Protein AF-A0A1Q9NDA6-F1 (afdb_monomer_lite)

Radius of gyration: 17.95 Å; chains: 1; bounding box: 30×47×69 Å

Structure (mmCIF, N/CA/C/O backbone):
data_AF-A0A1Q9NDA6-F1
#
_entry.id   AF-A0A1Q9NDA6-F1
#
loop_
_atom_site.group_PDB
_atom_site.id
_atom_site.type_symbol
_atom_site.label_atom_id
_atom_site.label_alt_id
_atom_site.label_comp_id
_atom_site.label_asym_id
_atom_site.label_entity_id
_atom_site.label_seq_id
_atom_site.pdbx_PDB_ins_code
_atom_site.Cartn_x
_atom_site.Cartn_y
_atom_site.Cartn_z
_atom_site.occupancy
_atom_site.B_iso_or_equiv
_atom_site.auth_seq_id
_atom_site.auth_comp_id
_atom_site.auth_asym_id
_atom_site.auth_atom_id
_atom_site.pdbx_PDB_model_num
ATOM 1 N N . MET A 1 1 ? 8.617 16.331 48.479 1.00 36.53 1 MET A N 1
ATOM 2 C CA . MET A 1 1 ? 7.939 15.235 47.753 1.00 36.53 1 MET A CA 1
ATOM 3 C C . MET A 1 1 ? 7.726 15.700 46.323 1.00 36.53 1 MET A C 1
ATOM 5 O O . MET A 1 1 ? 6.805 16.460 46.075 1.00 36.53 1 MET A O 1
ATOM 9 N N . ASN A 1 2 ? 8.638 15.332 45.421 1.00 31.30 2 ASN A N 1
ATOM 10 C CA . ASN A 1 2 ? 8.544 15.668 43.999 1.00 31.30 2 ASN A CA 1
ATOM 11 C C . ASN A 1 2 ? 7.815 14.530 43.283 1.00 31.30 2 ASN A C 1
ATOM 13 O O . ASN A 1 2 ? 8.387 13.454 43.111 1.00 31.30 2 ASN A O 1
ATOM 17 N N . SER A 1 3 ? 6.567 14.751 42.876 1.00 35.03 3 SER A N 1
ATOM 18 C CA . SER A 1 3 ? 5.906 13.880 41.908 1.00 35.03 3 SER A CA 1
ATOM 19 C C . SER A 1 3 ? 6.484 14.188 40.528 1.00 35.03 3 SER A C 1
ATOM 21 O O . SER A 1 3 ? 6.162 15.215 39.933 1.00 35.03 3 SER A O 1
ATOM 23 N N . LYS A 1 4 ? 7.366 13.314 40.034 1.00 34.72 4 LYS A N 1
ATOM 24 C CA . LYS A 1 4 ? 7.732 13.282 38.617 1.00 34.72 4 LYS A CA 1
ATOM 25 C C . LYS A 1 4 ? 6.474 12.928 37.823 1.00 34.72 4 LYS A C 1
ATOM 27 O O . LYS A 1 4 ? 5.982 11.806 37.911 1.00 34.72 4 LYS A O 1
ATOM 32 N N . SER A 1 5 ? 5.946 13.897 37.087 1.00 34.12 5 SER A N 1
ATOM 33 C CA . SER A 1 5 ? 5.066 13.652 35.954 1.00 34.12 5 SER A CA 1
ATOM 34 C C . SER A 1 5 ? 5.873 12.886 34.909 1.00 34.12 5 SER A C 1
ATOM 36 O O . SER A 1 5 ? 6.834 13.417 34.357 1.00 34.12 5 SER A O 1
ATOM 38 N N . ASN A 1 6 ? 5.512 11.625 34.667 1.00 36.50 6 ASN A N 1
ATOM 39 C CA . ASN A 1 6 ? 5.918 10.930 33.452 1.00 36.50 6 ASN A CA 1
ATOM 40 C C . ASN A 1 6 ? 5.194 11.615 32.292 1.00 36.50 6 ASN A C 1
ATOM 42 O O . ASN A 1 6 ? 4.096 11.215 31.904 1.00 36.50 6 ASN A O 1
ATOM 46 N N . GLU A 1 7 ? 5.790 12.688 31.785 1.00 36.47 7 GLU A N 1
ATOM 47 C CA . GLU A 1 7 ? 5.540 13.133 30.428 1.00 36.47 7 GLU A CA 1
ATOM 48 C C . GLU A 1 7 ? 5.935 11.959 29.534 1.00 36.47 7 GLU A C 1
ATOM 50 O O . GLU A 1 7 ? 7.110 11.650 29.352 1.00 36.47 7 GLU A O 1
ATOM 55 N N . PHE A 1 8 ? 4.925 11.231 29.052 1.00 38.75 8 PHE A N 1
ATOM 56 C CA . PHE A 1 8 ? 5.050 10.414 27.856 1.00 38.75 8 PHE A CA 1
ATOM 57 C C . PHE A 1 8 ? 5.369 11.407 26.739 1.00 38.75 8 PHE A C 1
ATOM 59 O O . PHE A 1 8 ? 4.472 11.936 26.081 1.00 38.75 8 PHE A O 1
ATOM 66 N N . GLU A 1 9 ? 6.655 11.744 26.619 1.00 33.09 9 GLU A N 1
ATOM 67 C CA . GLU A 1 9 ? 7.215 12.411 25.461 1.00 33.09 9 GLU A CA 1
ATOM 68 C C . GLU A 1 9 ? 6.658 11.666 24.258 1.00 33.09 9 GLU A C 1
ATOM 70 O O . GLU A 1 9 ? 6.872 10.460 24.100 1.00 33.09 9 GLU A O 1
ATOM 75 N N . GLY A 1 10 ? 5.838 12.370 23.475 1.00 38.41 10 GLY A N 1
ATOM 76 C CA . GLY A 1 10 ? 5.331 11.855 22.222 1.00 38.41 10 GLY A CA 1
ATOM 77 C C . GLY A 1 10 ? 6.538 11.367 21.452 1.00 38.41 10 GLY A C 1
ATOM 78 O O . GLY A 1 10 ? 7.385 12.176 21.077 1.00 38.41 10 GLY A O 1
ATOM 79 N N . SER A 1 11 ? 6.644 10.046 21.300 1.00 40.44 11 SER A N 1
ATOM 80 C CA . SER A 1 11 ? 7.716 9.419 20.551 1.00 40.44 11 SER A CA 1
ATOM 81 C C . SER A 1 11 ? 7.595 9.965 19.140 1.00 40.44 11 SER A C 1
ATOM 83 O O . SER A 1 11 ? 6.722 9.549 18.369 1.00 40.44 11 SER A O 1
ATOM 85 N N . GLY A 1 12 ? 8.407 10.990 18.874 1.00 36.75 12 GLY A N 1
ATOM 86 C CA . GLY A 1 12 ? 8.553 11.613 17.580 1.00 36.75 12 GLY A CA 1
ATOM 87 C C . GLY A 1 12 ? 8.713 10.509 16.561 1.00 36.75 12 GLY A C 1
ATOM 88 O O . GLY A 1 12 ? 9.334 9.494 16.866 1.00 36.75 12 GLY A O 1
ATOM 89 N N . PHE A 1 13 ? 8.077 10.699 15.406 1.00 42.72 13 PHE A N 1
ATOM 90 C CA . PHE A 1 13 ? 8.224 9.869 14.219 1.00 42.72 13 PHE A CA 1
ATOM 91 C C . PHE A 1 13 ? 9.617 9.235 14.187 1.00 42.72 13 PHE A C 1
ATOM 93 O O . PHE A 1 13 ? 10.582 9.874 13.769 1.00 42.72 13 PHE A O 1
ATOM 100 N N . SER A 1 14 ? 9.744 7.992 14.662 1.00 45.31 14 SER A N 1
ATOM 101 C CA . SER A 1 14 ? 10.936 7.226 14.369 1.00 45.31 14 SER A CA 1
ATOM 102 C C . SER A 1 14 ? 10.775 6.934 12.893 1.00 45.31 14 SER A C 1
ATOM 104 O O . SER A 1 14 ? 9.887 6.162 12.525 1.00 45.31 14 SER A O 1
ATOM 106 N N . LEU A 1 15 ? 11.530 7.642 12.052 1.00 49.53 15 LEU A N 1
ATOM 107 C CA . LEU A 1 15 ? 11.691 7.273 10.657 1.00 49.53 15 LEU A CA 1
ATOM 108 C C . LEU A 1 15 ? 12.094 5.797 10.657 1.00 49.53 15 LEU A C 1
ATOM 110 O O . LEU A 1 15 ? 13.240 5.459 10.944 1.00 49.53 15 LEU A O 1
ATOM 114 N N . ILE A 1 16 ? 11.136 4.907 10.415 1.00 53.91 16 ILE A N 1
ATOM 115 C CA . ILE A 1 16 ? 11.471 3.554 10.022 1.00 53.91 16 ILE A CA 1
ATOM 116 C C . ILE A 1 16 ? 12.040 3.736 8.620 1.00 53.91 16 ILE A C 1
ATOM 118 O O . ILE A 1 16 ? 11.325 4.162 7.716 1.00 53.91 16 ILE A O 1
ATOM 122 N N . ASP A 1 17 ? 13.346 3.519 8.491 1.00 62.25 17 ASP A N 1
ATOM 123 C CA . ASP A 1 17 ? 14.068 3.590 7.223 1.00 62.25 17 ASP A CA 1
ATOM 124 C C . ASP A 1 17 ? 13.322 2.752 6.166 1.00 62.25 17 ASP A C 1
ATOM 126 O O . ASP A 1 17 ? 12.871 1.636 6.447 1.00 62.25 17 ASP A O 1
ATOM 130 N N . GLU A 1 18 ? 13.175 3.285 4.953 1.00 64.81 18 GLU A N 1
ATOM 131 C CA . GLU A 1 18 ? 12.511 2.617 3.827 1.00 64.81 18 GLU A CA 1
ATOM 132 C C . GLU A 1 18 ? 13.097 1.214 3.576 1.00 64.81 18 GLU A C 1
ATOM 134 O O . GLU A 1 18 ? 12.368 0.270 3.251 1.00 64.81 18 GLU A O 1
ATOM 139 N N . ASN A 1 19 ? 14.399 1.039 3.832 1.00 67.81 19 ASN A N 1
ATOM 140 C CA . ASN A 1 19 ? 15.094 -0.243 3.726 1.00 67.81 19 ASN A CA 1
ATOM 141 C C . ASN A 1 19 ? 14.647 -1.255 4.795 1.00 67.81 19 ASN A C 1
ATOM 143 O O . ASN A 1 19 ? 14.611 -2.459 4.531 1.00 67.81 19 ASN A O 1
ATOM 147 N N . ILE A 1 20 ? 14.271 -0.787 5.990 1.00 74.62 20 ILE A N 1
ATOM 148 C CA . ILE A 1 20 ? 13.772 -1.641 7.076 1.00 74.62 20 ILE A CA 1
ATOM 149 C C . ILE A 1 20 ? 12.375 -2.160 6.726 1.00 74.62 20 ILE A C 1
ATOM 151 O O . ILE A 1 20 ? 12.124 -3.359 6.855 1.00 74.62 20 ILE A O 1
ATOM 155 N N . ILE A 1 21 ? 11.477 -1.301 6.230 1.00 74.44 21 ILE A N 1
ATOM 156 C CA . ILE A 1 21 ? 10.117 -1.716 5.834 1.00 74.44 21 ILE A CA 1
ATOM 157 C C . ILE A 1 21 ? 10.177 -2.719 4.678 1.00 74.44 21 ILE A C 1
ATOM 159 O O . ILE A 1 21 ? 9.487 -3.744 4.716 1.00 74.44 21 ILE A O 1
ATOM 163 N N . GLY A 1 22 ? 11.031 -2.464 3.682 1.00 75.12 22 GLY A N 1
ATOM 164 C CA . GLY A 1 22 ? 11.261 -3.389 2.573 1.00 75.12 22 GLY A CA 1
ATOM 165 C C . GLY A 1 22 ? 11.775 -4.748 3.054 1.00 75.12 22 GLY A C 1
ATOM 166 O O . GLY A 1 22 ? 11.191 -5.781 2.723 1.00 75.12 22 GLY A O 1
ATOM 167 N N . GLY A 1 23 ? 12.810 -4.756 3.901 1.00 80.00 23 GLY A N 1
ATOM 168 C CA . GLY A 1 23 ? 13.387 -5.982 4.457 1.00 80.00 23 GLY A CA 1
ATOM 169 C C . GLY A 1 23 ? 12.400 -6.797 5.300 1.00 80.00 23 GLY A C 1
ATOM 170 O O . GLY A 1 23 ? 12.314 -8.017 5.135 1.00 80.00 23 GLY A O 1
ATOM 171 N N . ILE A 1 24 ? 11.612 -6.139 6.157 1.00 80.31 24 ILE A N 1
ATOM 172 C CA . ILE A 1 24 ? 10.560 -6.790 6.958 1.00 80.31 24 ILE A CA 1
ATOM 173 C C . ILE A 1 24 ? 9.494 -7.396 6.045 1.00 80.31 24 ILE A C 1
ATOM 175 O O . ILE A 1 24 ? 9.129 -8.557 6.221 1.00 80.31 24 ILE A O 1
ATOM 179 N N . THR A 1 25 ? 9.033 -6.643 5.043 1.00 80.38 25 THR A N 1
ATOM 180 C CA . THR A 1 25 ? 7.999 -7.106 4.107 1.00 80.38 25 THR A CA 1
ATOM 181 C C . THR A 1 25 ? 8.464 -8.347 3.343 1.00 80.38 25 THR A C 1
ATOM 183 O O . THR A 1 25 ? 7.751 -9.346 3.322 1.00 80.38 25 THR A O 1
ATOM 186 N N . VAL A 1 26 ? 9.682 -8.339 2.789 1.00 81.62 26 VAL A N 1
ATOM 187 C CA . VAL A 1 2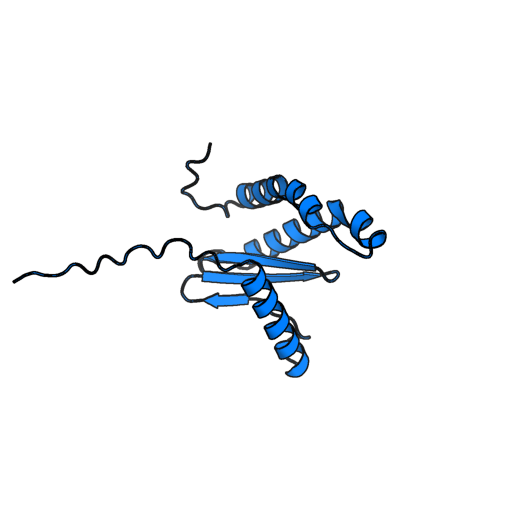6 ? 10.248 -9.499 2.071 1.00 81.62 26 VAL A CA 1
ATOM 188 C C . VAL A 1 26 ? 10.422 -10.704 2.996 1.00 81.62 26 VAL A C 1
ATOM 190 O O . VAL A 1 26 ? 10.088 -11.827 2.621 1.00 81.62 26 VAL A O 1
ATOM 193 N N . SER A 1 27 ? 10.913 -10.485 4.217 1.00 83.62 27 SER A N 1
ATOM 194 C CA . SER A 1 27 ? 11.118 -11.565 5.188 1.00 83.62 27 SER A CA 1
ATOM 195 C C . SER A 1 27 ? 9.800 -12.235 5.572 1.00 83.62 27 SER A C 1
ATOM 197 O O . SER A 1 27 ? 9.718 -13.462 5.612 1.00 83.62 27 SER A O 1
ATOM 199 N N . LEU A 1 28 ? 8.756 -11.438 5.810 1.00 80.44 28 LEU A N 1
ATOM 200 C CA . LEU A 1 28 ? 7.434 -11.954 6.141 1.00 80.44 28 LEU A CA 1
ATOM 201 C C . LEU A 1 28 ? 6.785 -12.676 4.952 1.00 80.44 28 LEU A C 1
ATOM 203 O O . LEU A 1 28 ? 6.130 -13.691 5.166 1.00 80.44 28 LEU A O 1
ATOM 207 N N . LEU A 1 29 ? 6.984 -12.204 3.716 1.00 79.31 29 LEU A N 1
ATOM 208 C CA . LEU A 1 29 ? 6.478 -12.890 2.521 1.00 79.31 29 LEU A CA 1
ATOM 209 C C . LEU A 1 29 ? 7.137 -14.254 2.340 1.00 79.31 29 LEU A C 1
ATOM 211 O O . LEU A 1 29 ? 6.451 -15.257 2.146 1.00 79.31 29 LEU A O 1
ATOM 215 N N . ASN A 1 30 ? 8.461 -14.315 2.492 1.00 81.12 30 ASN A N 1
ATOM 216 C CA . ASN A 1 30 ? 9.190 -15.579 2.456 1.00 81.12 30 ASN A CA 1
ATOM 217 C C . ASN A 1 30 ? 8.683 -16.531 3.547 1.00 81.12 30 ASN A C 1
ATOM 219 O O . ASN A 1 30 ? 8.393 -17.690 3.260 1.00 81.12 30 ASN A O 1
ATOM 223 N N . PHE A 1 31 ? 8.500 -16.045 4.776 1.00 80.81 31 PHE A N 1
ATOM 224 C CA . PHE A 1 31 ? 7.939 -16.848 5.861 1.00 80.81 31 PHE A CA 1
ATOM 225 C C . PHE A 1 31 ? 6.521 -17.356 5.553 1.00 80.81 31 PHE A C 1
ATOM 227 O O . PHE A 1 31 ? 6.244 -18.545 5.723 1.00 80.81 31 PHE A O 1
ATOM 234 N N . SER A 1 32 ? 5.635 -16.484 5.064 1.00 74.50 32 SER A N 1
ATOM 235 C CA . SER A 1 32 ? 4.255 -16.839 4.713 1.00 74.50 32 SER A CA 1
ATOM 236 C C . SER A 1 32 ? 4.222 -17.919 3.622 1.00 74.50 32 SER A C 1
ATOM 238 O O . SER A 1 32 ? 3.569 -18.951 3.779 1.00 74.50 32 SER A O 1
ATOM 240 N N . SER A 1 33 ? 5.044 -17.762 2.577 1.00 75.56 33 SER A N 1
ATOM 241 C CA . SER A 1 33 ? 5.155 -18.737 1.484 1.00 75.56 33 SER A CA 1
ATOM 242 C C . SER A 1 33 ? 5.648 -20.118 1.940 1.00 75.56 33 SER A C 1
ATOM 244 O O . SER A 1 33 ? 5.161 -21.138 1.457 1.00 75.56 33 SER A O 1
ATOM 246 N N . VAL A 1 34 ? 6.576 -20.171 2.904 1.00 78.62 34 VAL A N 1
ATOM 247 C CA . VAL A 1 34 ? 7.137 -21.426 3.436 1.00 78.62 34 VAL A CA 1
ATOM 248 C C . VAL A 1 34 ? 6.168 -22.120 4.392 1.00 78.62 34 VAL A C 1
ATOM 250 O O . VAL A 1 34 ? 6.139 -23.347 4.463 1.00 78.62 34 VAL A O 1
ATOM 253 N N . THR A 1 35 ? 5.373 -21.352 5.136 1.00 71.75 35 THR A N 1
ATOM 254 C CA . THR A 1 35 ? 4.426 -21.889 6.126 1.00 71.75 35 THR A CA 1
ATOM 255 C C . THR A 1 35 ? 3.079 -22.296 5.530 1.00 71.75 35 THR A C 1
ATOM 257 O O . THR A 1 35 ? 2.282 -22.924 6.225 1.00 71.75 35 THR A O 1
ATOM 260 N N . GLY A 1 36 ? 2.826 -21.988 4.251 1.00 62.72 36 GLY A N 1
ATOM 261 C CA . GLY A 1 36 ? 1.570 -22.316 3.569 1.00 62.72 36 GLY A CA 1
ATOM 262 C C . GLY A 1 36 ? 0.364 -21.533 4.100 1.00 62.72 36 GLY A C 1
ATOM 263 O O . GLY A 1 36 ? -0.775 -21.943 3.879 1.00 62.72 36 GLY A O 1
ATOM 264 N N . LEU A 1 37 ? 0.605 -20.434 4.820 1.00 62.31 37 LEU A N 1
ATOM 265 C CA . LEU A 1 37 ? -0.437 -19.536 5.304 1.00 62.31 37 LEU A CA 1
ATOM 266 C C . LEU A 1 37 ? -0.888 -18.619 4.158 1.00 62.31 37 LEU A C 1
ATOM 268 O O . LEU A 1 37 ? -0.074 -17.935 3.548 1.00 62.31 37 LEU A O 1
ATOM 272 N N . ASP A 1 38 ? -2.191 -18.627 3.874 1.00 57.88 38 ASP A N 1
ATOM 273 C CA . ASP A 1 38 ? -2.900 -17.624 3.061 1.00 57.88 38 ASP A CA 1
ATOM 274 C C . ASP A 1 38 ? -2.225 -17.271 1.715 1.00 57.88 38 ASP A C 1
ATOM 276 O O . ASP A 1 38 ? -1.927 -16.115 1.412 1.00 57.88 38 ASP A O 1
ATOM 280 N N . GLU A 1 39 ? -1.912 -18.306 0.921 1.00 62.28 39 GLU A N 1
ATOM 281 C CA . GLU A 1 39 ? -1.249 -18.204 -0.396 1.00 62.28 39 GLU A CA 1
ATOM 282 C C . GLU A 1 39 ? 0.101 -17.446 -0.387 1.00 62.28 39 GLU A C 1
ATOM 284 O O . GLU A 1 39 ? 0.643 -17.124 -1.443 1.00 62.28 39 GLU A O 1
ATOM 289 N N . GLY A 1 40 ? 0.685 -17.198 0.792 1.00 61.25 40 GLY A N 1
ATOM 290 C CA . GLY A 1 40 ? 1.943 -16.472 0.958 1.00 61.25 40 GLY A CA 1
ATOM 291 C C . GLY A 1 40 ? 1.807 -14.955 1.140 1.00 61.25 40 GLY A C 1
ATOM 292 O O . GLY A 1 40 ? 2.830 -14.269 1.170 1.00 61.25 40 GLY A O 1
ATOM 293 N N . ASN A 1 41 ? 0.594 -14.415 1.298 1.00 71.75 41 ASN A N 1
ATOM 294 C CA . ASN A 1 41 ? 0.357 -12.971 1.432 1.00 71.75 41 ASN A CA 1
ATOM 295 C C . ASN A 1 41 ? 0.141 -12.538 2.895 1.00 71.75 41 ASN A C 1
ATOM 297 O O . ASN A 1 41 ? -0.241 -13.334 3.749 1.00 71.75 41 ASN A O 1
ATOM 301 N N . ILE A 1 42 ? 0.409 -11.264 3.207 1.00 78.62 42 ILE A N 1
ATOM 302 C CA . ILE A 1 42 ? 0.234 -10.692 4.556 1.00 78.62 42 ILE A CA 1
ATOM 303 C C . ILE A 1 42 ? -0.802 -9.581 4.485 1.00 78.62 42 ILE A C 1
ATOM 305 O O . ILE A 1 42 ? -0.478 -8.487 4.058 1.00 78.62 42 ILE A O 1
ATOM 309 N N . ASP A 1 43 ? -2.029 -9.788 4.945 1.00 83.00 43 ASP A N 1
ATOM 310 C CA . ASP A 1 43 ? -3.052 -8.737 4.836 1.00 83.00 43 ASP A CA 1
ATOM 311 C C . ASP A 1 43 ? -2.770 -7.513 5.730 1.00 83.00 43 ASP A C 1
ATOM 313 O O . ASP A 1 43 ? -2.936 -6.357 5.320 1.00 83.00 43 ASP A O 1
ATOM 317 N N . THR A 1 44 ? -2.387 -7.727 6.993 1.00 88.12 44 THR A N 1
ATOM 318 C CA . THR A 1 44 ? -2.195 -6.642 7.972 1.00 88.12 44 THR A CA 1
ATOM 319 C C . THR A 1 44 ? -1.263 -7.058 9.107 1.00 88.12 44 THR A C 1
ATOM 321 O O . THR A 1 44 ? -1.413 -8.135 9.678 1.00 88.12 44 THR A O 1
ATOM 324 N N . ILE A 1 45 ? -0.361 -6.160 9.508 1.00 87.25 45 ILE A N 1
ATOM 325 C CA . ILE A 1 45 ? 0.424 -6.261 10.745 1.00 87.25 45 ILE A CA 1
ATOM 326 C C . ILE A 1 45 ? -0.145 -5.260 11.752 1.00 87.25 45 ILE A C 1
ATOM 328 O O . ILE A 1 45 ? -0.247 -4.070 11.460 1.00 87.25 45 ILE A O 1
ATOM 332 N N . THR A 1 46 ? -0.522 -5.718 12.945 1.00 88.44 46 THR A N 1
ATOM 333 C CA . THR A 1 46 ? -1.074 -4.847 13.998 1.00 88.44 46 THR A CA 1
ATOM 334 C C . THR A 1 46 ? -0.006 -4.543 15.046 1.00 88.44 46 THR A C 1
ATOM 336 O O . THR A 1 46 ? 0.627 -5.458 15.567 1.00 88.44 46 THR A O 1
ATOM 339 N N . MET A 1 47 ? 0.185 -3.262 15.368 1.00 85.88 47 MET A N 1
ATOM 340 C CA . MET A 1 47 ? 1.176 -2.765 16.327 1.00 85.88 47 MET A CA 1
ATOM 341 C C . MET A 1 47 ? 0.507 -1.781 17.295 1.00 85.88 47 MET A C 1
ATOM 343 O O . MET A 1 47 ? 0.402 -0.584 17.020 1.00 85.88 47 MET A O 1
ATOM 347 N N . GLY A 1 48 ? 0.018 -2.288 18.430 1.00 89.00 48 GLY A N 1
ATOM 348 C CA . GLY A 1 48 ? -0.729 -1.482 19.400 1.00 89.00 48 GLY A CA 1
ATOM 349 C C . GLY A 1 48 ? -1.975 -0.849 18.771 1.00 89.00 48 GLY A C 1
ATOM 350 O O . GLY A 1 48 ? -2.863 -1.553 18.293 1.00 89.00 48 GLY A O 1
ATOM 351 N N . ASP A 1 49 ? -2.027 0.483 18.742 1.00 88.56 49 ASP A N 1
ATOM 352 C CA . ASP A 1 49 ? -3.143 1.240 18.158 1.00 88.56 49 ASP A CA 1
ATOM 353 C C . ASP A 1 49 ? -3.013 1.489 16.648 1.00 88.56 49 ASP A C 1
ATOM 355 O O . ASP A 1 49 ? -3.869 2.152 16.047 1.00 88.56 49 ASP A O 1
ATOM 359 N N . ARG A 1 50 ? -1.957 0.960 16.023 1.00 89.19 50 ARG A N 1
ATOM 360 C CA . ARG A 1 50 ? -1.638 1.142 14.606 1.00 89.19 50 ARG A CA 1
ATOM 361 C C . ARG A 1 50 ? -1.749 -0.180 13.852 1.00 89.19 50 ARG A C 1
ATOM 363 O O . ARG A 1 50 ? -1.605 -1.265 14.416 1.00 89.19 50 ARG A O 1
ATOM 370 N N . LYS A 1 51 ? -2.020 -0.079 12.558 1.00 91.75 51 LYS A N 1
ATOM 371 C CA . LYS A 1 51 ? -2.101 -1.186 11.607 1.00 91.75 51 LYS A CA 1
ATOM 372 C C . LYS A 1 51 ? -1.281 -0.827 10.377 1.00 91.75 51 LYS A C 1
ATOM 374 O O . LYS A 1 51 ? -1.487 0.243 9.810 1.00 91.75 51 LYS A O 1
ATOM 379 N N . LEU A 1 52 ? -0.399 -1.718 9.946 1.00 91.06 52 LEU A N 1
ATOM 380 C CA . LEU A 1 52 ? 0.260 -1.653 8.648 1.00 91.06 52 LEU A CA 1
ATOM 381 C C . LEU A 1 52 ? -0.473 -2.602 7.703 1.00 91.06 52 LEU A C 1
ATOM 383 O O . LEU A 1 52 ? -0.424 -3.818 7.876 1.00 91.06 52 LEU A O 1
ATOM 387 N N . ASN A 1 53 ? -1.211 -2.033 6.756 1.00 92.12 53 ASN A N 1
ATOM 388 C CA . ASN A 1 53 ? -2.107 -2.765 5.866 1.00 92.12 53 ASN A CA 1
ATOM 389 C C . ASN A 1 53 ? -1.449 -2.929 4.498 1.00 92.12 53 ASN A C 1
ATOM 391 O O . ASN A 1 53 ? -0.881 -1.959 3.991 1.00 92.12 53 ASN A O 1
ATOM 395 N N . TYR A 1 54 ? -1.579 -4.101 3.886 1.00 90.56 54 TYR A N 1
ATOM 396 C CA . TYR A 1 54 ? -0.942 -4.412 2.611 1.00 90.56 54 TYR A CA 1
ATOM 397 C C . TYR A 1 54 ? -1.968 -4.733 1.524 1.00 90.56 54 TYR A C 1
ATOM 399 O O . TYR A 1 54 ? -3.085 -5.183 1.785 1.00 90.56 54 TYR A O 1
ATOM 407 N N . PHE A 1 55 ? -1.576 -4.485 0.280 1.00 90.81 55 PHE A N 1
ATOM 408 C CA . PHE A 1 55 ? -2.293 -4.914 -0.911 1.00 90.81 55 PHE A CA 1
ATOM 409 C C . PHE A 1 55 ? -1.287 -5.404 -1.951 1.00 90.81 55 PHE A C 1
ATOM 411 O O . PHE A 1 55 ? -0.321 -4.695 -2.243 1.00 90.81 55 PHE A O 1
ATOM 418 N N . TYR A 1 56 ? -1.544 -6.600 -2.484 1.00 86.12 56 TYR A N 1
ATOM 419 C CA . TYR A 1 56 ? -0.690 -7.322 -3.423 1.00 86.12 56 TYR A CA 1
ATOM 420 C C . TYR A 1 56 ? -1.422 -7.501 -4.740 1.00 86.12 56 TYR A C 1
ATOM 422 O O . TYR A 1 56 ? -2.519 -8.062 -4.749 1.00 86.12 56 TYR A O 1
ATOM 430 N N . ASP A 1 57 ? -0.816 -7.045 -5.828 1.00 85.56 57 ASP A N 1
ATOM 431 C CA . ASP A 1 57 ? -1.289 -7.304 -7.186 1.00 85.56 57 ASP A CA 1
ATOM 432 C C . ASP A 1 57 ? -0.153 -6.999 -8.184 1.00 85.56 57 ASP A C 1
ATOM 434 O O . ASP A 1 57 ? 0.716 -6.178 -7.902 1.00 85.56 57 ASP A O 1
ATOM 438 N N . ASP A 1 58 ? -0.092 -7.702 -9.318 1.00 79.31 58 ASP A N 1
ATOM 439 C CA . ASP A 1 58 ? 0.891 -7.482 -10.402 1.00 79.31 58 ASP A CA 1
ATOM 440 C C . ASP A 1 58 ? 2.392 -7.384 -9.994 1.00 79.31 58 ASP A C 1
ATOM 442 O O . ASP A 1 58 ? 3.195 -6.755 -10.688 1.00 79.31 58 ASP A O 1
ATOM 446 N N . ASN A 1 59 ? 2.816 -8.046 -8.908 1.00 79.25 59 ASN A N 1
ATOM 447 C CA . ASN A 1 59 ? 4.155 -7.937 -8.280 1.00 79.25 59 ASN A CA 1
ATOM 448 C C . ASN A 1 59 ? 4.455 -6.586 -7.604 1.00 79.25 59 ASN A C 1
ATOM 450 O O . ASN A 1 59 ? 5.604 -6.303 -7.256 1.00 79.25 59 ASN A O 1
ATOM 454 N N . PHE A 1 60 ? 3.437 -5.758 -7.393 1.00 84.44 60 PHE A N 1
ATOM 455 C CA . PHE A 1 60 ? 3.523 -4.522 -6.634 1.00 84.44 60 PHE A CA 1
ATOM 456 C C . PHE A 1 60 ? 2.860 -4.688 -5.276 1.00 84.44 60 PHE A C 1
ATOM 458 O O . PHE A 1 60 ? 1.822 -5.330 -5.118 1.00 84.44 60 PHE A O 1
ATOM 465 N N . ILE A 1 61 ? 3.485 -4.065 -4.283 1.00 87.50 61 ILE A N 1
ATOM 466 C CA . ILE A 1 61 ? 3.000 -4.057 -2.913 1.00 87.50 61 ILE A CA 1
ATOM 467 C C . ILE A 1 61 ? 2.743 -2.610 -2.540 1.00 8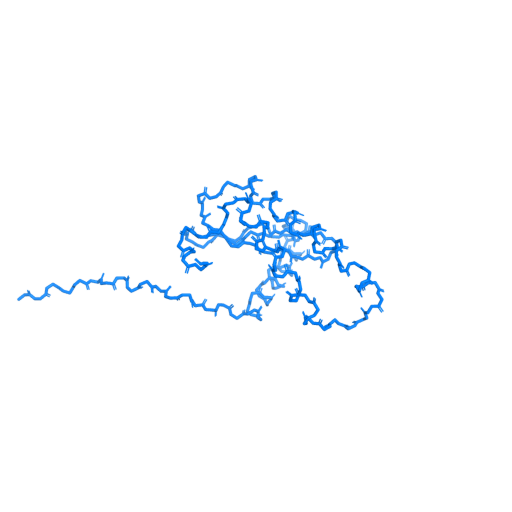7.50 61 ILE A C 1
ATOM 469 O O . ILE A 1 61 ? 3.643 -1.772 -2.611 1.00 87.50 61 ILE A O 1
ATOM 473 N N . VAL A 1 62 ? 1.515 -2.322 -2.125 1.00 90.44 62 VAL A N 1
ATOM 474 C CA . VAL A 1 62 ? 1.177 -1.043 -1.502 1.00 90.44 62 VAL A CA 1
ATOM 475 C C . VAL A 1 62 ? 0.967 -1.287 -0.020 1.00 90.44 62 VAL A C 1
ATOM 477 O O . VAL A 1 62 ? 0.120 -2.093 0.360 1.00 90.44 62 VAL A O 1
ATOM 480 N N . CYS A 1 63 ? 1.717 -0.569 0.812 1.00 90.88 63 CYS A N 1
ATOM 481 C CA . CYS A 1 63 ? 1.530 -0.560 2.256 1.00 90.88 63 CYS A CA 1
ATOM 482 C C . CYS A 1 63 ? 0.961 0.788 2.717 1.00 90.88 63 CYS A C 1
ATOM 484 O O . CYS A 1 63 ? 1.428 1.848 2.297 1.00 90.88 63 CYS A O 1
ATOM 486 N N . LEU A 1 64 ? -0.042 0.753 3.594 1.00 91.50 64 LEU A N 1
ATOM 487 C CA . LEU A 1 64 ? -0.624 1.940 4.218 1.00 91.50 64 LEU A CA 1
ATOM 488 C C . LEU A 1 64 ? -0.744 1.730 5.721 1.00 91.50 64 LEU A C 1
ATOM 490 O O . LEU A 1 64 ? -1.459 0.840 6.190 1.00 91.50 64 LEU A O 1
ATOM 494 N N . GLU A 1 65 ? -0.075 2.592 6.473 1.00 91.06 65 GLU A N 1
ATOM 495 C CA . GLU A 1 65 ? -0.211 2.634 7.917 1.00 91.06 65 GLU A CA 1
ATOM 496 C C . GLU A 1 65 ? -1.449 3.443 8.329 1.00 91.06 65 GLU A C 1
ATOM 498 O O . GLU A 1 65 ? -1.679 4.552 7.843 1.00 91.06 65 GLU A O 1
ATOM 503 N N . THR A 1 66 ? -2.256 2.900 9.237 1.00 92.25 66 THR A N 1
ATOM 504 C CA . THR A 1 66 ? -3.459 3.550 9.773 1.00 92.25 66 THR A CA 1
ATOM 505 C C . THR A 1 66 ? -3.582 3.341 11.277 1.00 92.25 66 THR A C 1
ATOM 507 O O . THR A 1 66 ? -2.974 2.439 11.847 1.00 92.25 66 THR A O 1
ATOM 510 N N . THR A 1 67 ? -4.433 4.124 11.942 1.00 92.25 67 THR A N 1
ATOM 511 C CA . THR A 1 67 ? -4.905 3.766 13.289 1.00 92.25 67 THR A CA 1
ATOM 512 C C . THR A 1 67 ? -5.910 2.612 13.209 1.00 92.25 67 THR A C 1
ATOM 514 O O . THR A 1 67 ? -6.516 2.366 12.158 1.00 92.25 67 THR A O 1
ATOM 517 N N . LYS A 1 68 ? -6.136 1.915 14.327 1.00 91.06 68 LYS A N 1
ATOM 518 C CA . LYS A 1 68 ? -7.125 0.825 14.430 1.00 91.06 68 LYS A CA 1
ATOM 519 C C . LYS A 1 68 ? -8.578 1.260 14.184 1.00 91.06 68 LYS A C 1
ATOM 521 O O . LYS A 1 68 ? -9.427 0.412 13.931 1.00 91.06 68 LYS A O 1
ATOM 526 N N . GLU A 1 69 ? -8.859 2.561 14.266 1.00 91.44 69 GLU A N 1
ATOM 527 C CA . GLU A 1 69 ? -10.199 3.145 14.108 1.00 91.44 69 GLU A CA 1
ATOM 528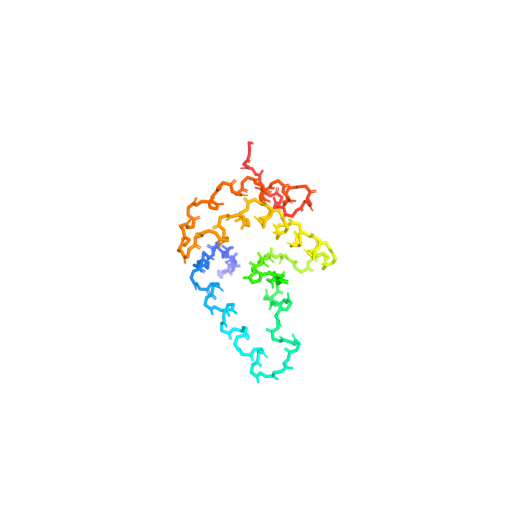 C C . GLU A 1 69 ? -10.654 3.220 12.644 1.00 91.44 69 GLU A C 1
ATOM 530 O O . GLU A 1 69 ? -11.853 3.303 12.358 1.00 91.44 69 GLU A O 1
ATOM 535 N N . VAL A 1 70 ? -9.711 3.201 11.696 1.00 93.25 70 VAL A N 1
ATOM 536 C CA . VAL A 1 70 ? -10.036 3.245 10.271 1.00 93.25 70 VAL A CA 1
ATOM 537 C C . VAL A 1 70 ? -10.642 1.906 9.852 1.00 93.25 70 VAL A C 1
ATOM 539 O O . VAL A 1 70 ? -10.087 0.842 10.106 1.00 93.25 70 VAL A O 1
ATOM 542 N N . LYS A 1 71 ? -11.800 1.954 9.185 1.00 94.38 71 LYS A N 1
ATOM 543 C CA . LYS A 1 71 ? -12.520 0.752 8.746 1.00 94.38 71 LYS A CA 1
ATOM 544 C C . LYS A 1 71 ? -11.756 0.021 7.638 1.00 94.38 71 LYS A C 1
ATOM 546 O O . LYS A 1 71 ? -11.483 0.616 6.595 1.00 94.38 71 LYS A O 1
ATOM 551 N N . ASP A 1 72 ? -11.569 -1.288 7.786 1.00 92.50 72 ASP A N 1
ATOM 552 C CA . ASP A 1 72 ? -10.823 -2.131 6.834 1.00 92.50 72 ASP A CA 1
ATOM 553 C C . ASP A 1 72 ? -11.361 -2.045 5.391 1.00 92.50 72 ASP A C 1
ATOM 555 O O . ASP A 1 72 ? -10.596 -1.995 4.429 1.00 92.50 72 ASP A O 1
ATOM 559 N N . LYS A 1 73 ? -12.685 -1.917 5.207 1.00 95.00 73 LYS A N 1
ATOM 560 C CA . LYS A 1 73 ? -13.293 -1.723 3.874 1.00 95.00 73 LYS A CA 1
ATOM 561 C C . LYS A 1 73 ? -12.820 -0.435 3.186 1.00 95.00 73 LYS A C 1
ATOM 563 O O . LYS A 1 73 ? -12.655 -0.418 1.966 1.00 95.00 73 LYS A O 1
ATOM 568 N N . LEU A 1 74 ? -12.630 0.647 3.946 1.00 96.00 74 LEU A N 1
ATOM 569 C CA . LEU A 1 74 ? -12.083 1.897 3.414 1.00 96.00 74 LEU A CA 1
ATOM 570 C C . LEU A 1 74 ? -10.604 1.715 3.073 1.00 96.00 74 LEU A C 1
ATOM 572 O O . LEU A 1 74 ? -10.199 2.099 1.981 1.00 96.00 74 LEU A O 1
ATOM 576 N N . ILE A 1 75 ? -9.840 1.077 3.961 1.00 95.62 75 ILE A N 1
ATOM 577 C CA . ILE A 1 75 ? -8.413 0.800 3.762 1.00 95.62 75 ILE A CA 1
ATOM 578 C C . ILE A 1 75 ? -8.193 0.022 2.460 1.00 95.62 75 ILE A C 1
ATOM 580 O O . ILE A 1 75 ? -7.469 0.497 1.587 1.00 95.62 75 ILE A O 1
ATOM 584 N N . ARG A 1 76 ? -8.894 -1.105 2.264 1.00 94.94 76 ARG A N 1
ATOM 585 C CA . ARG A 1 76 ? -8.796 -1.909 1.031 1.00 94.94 76 ARG A CA 1
ATOM 586 C C . ARG A 1 76 ? -9.158 -1.103 -0.221 1.00 94.94 76 ARG A C 1
ATOM 588 O O . ARG A 1 76 ? -8.500 -1.235 -1.249 1.00 94.94 76 ARG A O 1
ATOM 595 N N . LYS A 1 77 ? -10.176 -0.234 -0.143 1.00 96.31 77 LYS A N 1
ATOM 596 C CA . LYS A 1 77 ? -10.552 0.656 -1.256 1.00 96.31 77 LYS A CA 1
ATOM 597 C C . LYS A 1 77 ? -9.428 1.638 -1.598 1.00 96.31 77 LYS A C 1
ATOM 599 O O . LYS A 1 77 ? -9.158 1.848 -2.778 1.00 96.31 77 LYS A O 1
ATOM 604 N N . VAL A 1 78 ? -8.802 2.245 -0.591 1.00 96.94 78 VAL A N 1
ATOM 605 C CA . VAL A 1 78 ? -7.719 3.216 -0.793 1.00 96.94 78 VAL A CA 1
ATOM 606 C C . VAL A 1 78 ? -6.464 2.538 -1.328 1.00 96.94 78 VAL A C 1
ATOM 608 O O . VAL A 1 78 ? -5.928 3.009 -2.325 1.00 96.94 78 VAL A O 1
ATOM 611 N N . LEU A 1 79 ? -6.046 1.415 -0.740 1.00 95.69 79 LEU A N 1
ATOM 612 C CA . LEU A 1 79 ? -4.896 0.639 -1.208 1.00 95.69 79 LEU A CA 1
ATOM 613 C C . LEU A 1 79 ? -5.039 0.245 -2.683 1.00 95.69 79 LEU A C 1
ATOM 615 O O . LEU A 1 79 ? -4.148 0.528 -3.481 1.00 95.69 79 LEU A O 1
ATOM 619 N N . LYS A 1 80 ? -6.201 -0.295 -3.074 1.00 95.81 80 LYS A N 1
ATOM 620 C CA . LYS A 1 80 ? -6.492 -0.637 -4.474 1.00 95.81 80 LYS A CA 1
ATOM 621 C C . LYS A 1 80 ? -6.466 0.587 -5.398 1.00 95.81 80 LYS A C 1
ATOM 623 O O . LYS A 1 80 ? -6.005 0.497 -6.531 1.00 95.81 80 LYS A O 1
ATOM 628 N N . ASN A 1 81 ? -6.958 1.738 -4.935 1.00 96.44 81 ASN A N 1
ATOM 629 C CA . ASN A 1 81 ? -6.935 2.975 -5.719 1.00 96.44 81 ASN A CA 1
ATOM 630 C C . ASN A 1 81 ? -5.500 3.483 -5.941 1.00 96.44 81 ASN A C 1
ATOM 632 O O . ASN A 1 81 ? -5.145 3.849 -7.062 1.00 96.44 81 ASN A O 1
ATOM 636 N N . ILE A 1 82 ? -4.671 3.463 -4.892 1.00 96.50 82 ILE A N 1
ATOM 637 C CA . ILE A 1 82 ? -3.247 3.815 -4.971 1.00 96.50 82 ILE A CA 1
ATOM 638 C C . ILE A 1 82 ? -2.541 2.878 -5.951 1.00 96.50 82 ILE A C 1
ATOM 640 O O . ILE A 1 82 ? -1.912 3.360 -6.890 1.00 96.50 82 ILE A O 1
ATOM 644 N N . HIS A 1 83 ? -2.715 1.566 -5.778 1.00 95.06 83 HIS A N 1
ATOM 645 C CA . HIS A 1 83 ? -2.129 0.543 -6.638 1.00 95.06 83 HIS A CA 1
ATOM 646 C C . HIS A 1 83 ? -2.467 0.771 -8.117 1.00 95.06 83 HIS A C 1
ATOM 648 O O . HIS A 1 83 ? -1.578 0.962 -8.946 1.00 95.06 83 HIS A O 1
ATOM 654 N N . ASN A 1 84 ? -3.759 0.850 -8.440 1.00 94.75 84 ASN A N 1
ATOM 655 C CA . ASN A 1 84 ? -4.211 1.007 -9.820 1.00 94.75 84 ASN A CA 1
ATOM 656 C C . ASN A 1 84 ? -3.742 2.331 -10.431 1.00 94.75 84 ASN A C 1
ATOM 658 O O . ASN A 1 84 ? -3.370 2.370 -11.602 1.00 94.75 84 ASN A O 1
ATOM 662 N N . SER A 1 85 ? -3.736 3.413 -9.647 1.00 95.44 85 SER A N 1
ATOM 663 C CA . SER A 1 85 ? -3.245 4.718 -10.102 1.00 95.44 85 SER A CA 1
ATOM 664 C C . SER A 1 85 ? -1.740 4.694 -10.379 1.00 95.44 85 SER A C 1
ATOM 666 O O . SER A 1 85 ? -1.286 5.303 -11.349 1.00 95.44 85 SER A O 1
ATOM 668 N N . PHE A 1 86 ? -0.970 3.994 -9.544 1.00 94.19 86 PH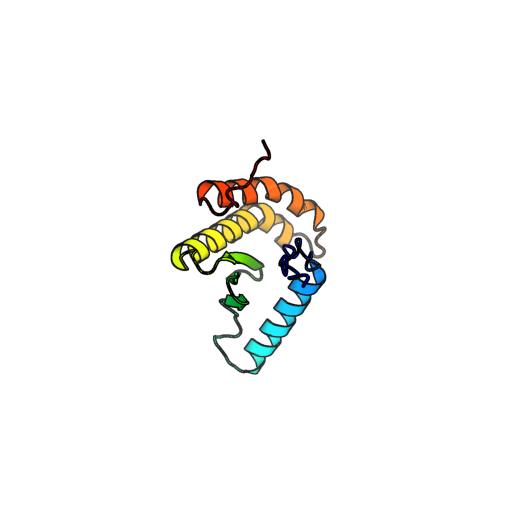E A N 1
ATOM 669 C CA . PHE A 1 86 ? 0.472 3.844 -9.707 1.00 94.19 86 PHE A CA 1
ATOM 670 C C . PHE A 1 86 ? 0.800 3.017 -10.953 1.00 94.19 86 PHE A C 1
ATOM 672 O O . PHE A 1 86 ? 1.541 3.477 -11.824 1.00 94.19 86 PHE A O 1
ATOM 679 N N . LEU A 1 87 ? 0.179 1.843 -11.094 1.00 92.12 87 LEU A N 1
ATOM 680 C CA . LEU A 1 87 ? 0.355 0.995 -12.269 1.00 92.12 87 LEU A CA 1
ATOM 681 C C . LEU A 1 87 ? -0.057 1.702 -13.550 1.00 92.12 87 LEU A C 1
ATOM 683 O O . LEU A 1 87 ? 0.719 1.726 -14.498 1.00 92.12 87 LEU A O 1
ATOM 687 N N . PHE A 1 88 ? -1.231 2.332 -13.584 1.00 92.69 88 PHE A N 1
ATOM 688 C CA . PHE A 1 88 ? -1.687 3.053 -14.772 1.00 92.69 88 PHE A CA 1
ATOM 689 C C . PHE A 1 88 ? -0.645 4.067 -15.265 1.00 92.69 88 PHE A C 1
ATOM 691 O O . PHE A 1 88 ? -0.421 4.198 -16.467 1.00 92.69 88 PHE A O 1
ATOM 698 N N . ARG A 1 89 ? 0.033 4.748 -14.335 1.00 92.62 89 ARG A N 1
ATOM 699 C CA . ARG A 1 89 ? 1.037 5.759 -14.660 1.00 92.62 89 ARG A CA 1
ATOM 700 C C . ARG A 1 89 ? 2.377 5.175 -15.111 1.00 92.62 89 ARG A C 1
ATOM 702 O O . ARG A 1 89 ? 3.024 5.777 -15.964 1.00 92.62 89 ARG A O 1
ATOM 709 N N . PHE A 1 90 ? 2.806 4.043 -14.551 1.00 91.31 90 PHE A N 1
ATOM 710 C CA . PHE A 1 90 ? 4.176 3.541 -14.727 1.00 91.31 90 PHE A CA 1
ATOM 711 C C . PHE A 1 90 ? 4.288 2.157 -15.387 1.00 91.31 90 PHE A C 1
ATOM 713 O O . PHE A 1 90 ? 5.401 1.703 -15.643 1.00 91.31 90 PHE A O 1
ATOM 720 N N . ILE A 1 91 ? 3.185 1.487 -15.735 1.00 87.56 91 ILE A N 1
ATOM 721 C CA . ILE A 1 91 ? 3.206 0.132 -16.321 1.00 87.56 91 ILE A CA 1
ATOM 722 C C . ILE A 1 91 ? 4.031 0.047 -17.607 1.00 87.56 91 ILE A C 1
ATOM 724 O O . ILE A 1 91 ? 4.736 -0.937 -17.830 1.00 87.56 91 ILE A O 1
ATOM 728 N N . SER A 1 92 ? 3.996 1.087 -18.443 1.00 86.31 92 SER A N 1
ATOM 729 C CA . SER A 1 92 ? 4.832 1.166 -19.643 1.00 86.31 92 SER A CA 1
ATOM 730 C C . SER A 1 92 ? 6.318 1.191 -19.285 1.00 86.31 92 SER A C 1
ATOM 732 O O . SER A 1 92 ? 7.096 0.448 -19.878 1.00 86.31 92 SER A O 1
ATOM 734 N N . PHE A 1 93 ? 6.694 1.970 -18.268 1.00 85.25 93 PHE A N 1
ATOM 735 C CA . PHE A 1 93 ? 8.067 2.080 -17.788 1.00 85.25 93 PHE A CA 1
ATOM 736 C C . PHE A 1 93 ? 8.594 0.742 -17.258 1.00 85.25 93 PHE A C 1
ATOM 738 O O . PHE A 1 93 ? 9.719 0.361 -17.582 1.00 85.25 93 PHE A O 1
ATOM 745 N N . PHE A 1 94 ? 7.777 0.003 -16.504 1.00 82.75 94 PHE A N 1
ATOM 746 C CA . PHE A 1 94 ? 8.152 -1.314 -15.980 1.00 82.75 94 PHE A CA 1
ATOM 747 C C . PHE A 1 94 ? 8.340 -2.365 -17.075 1.00 82.75 94 PHE A C 1
ATOM 749 O O . PHE A 1 94 ? 9.217 -3.216 -16.966 1.00 82.75 94 PHE A O 1
ATOM 756 N N . ARG A 1 95 ? 7.561 -2.297 -18.159 1.00 82.88 95 ARG A N 1
ATOM 757 C CA . ARG A 1 95 ? 7.685 -3.243 -19.280 1.00 82.88 95 ARG A CA 1
ATOM 758 C C . ARG A 1 95 ? 8.963 -3.045 -20.091 1.00 82.88 95 ARG A C 1
ATOM 760 O O . ARG A 1 95 ? 9.470 -4.006 -20.661 1.00 82.88 95 ARG A O 1
ATOM 767 N N . THR A 1 96 ? 9.468 -1.816 -20.176 1.00 83.69 96 THR A N 1
ATOM 768 C CA . THR A 1 96 ? 10.603 -1.480 -21.048 1.00 83.69 96 THR A CA 1
ATOM 769 C C . THR A 1 96 ? 11.946 -1.444 -20.327 1.00 83.69 96 THR A C 1
ATOM 771 O O . THR A 1 96 ? 12.981 -1.554 -20.982 1.00 83.69 96 THR A O 1
ATOM 774 N N . ASN A 1 97 ? 11.963 -1.289 -19.000 1.00 80.50 97 ASN A N 1
ATOM 775 C CA . ASN A 1 97 ? 13.191 -1.076 -18.236 1.00 80.50 97 ASN A CA 1
ATOM 776 C C . ASN A 1 97 ? 13.482 -2.246 -17.294 1.00 80.50 97 ASN A C 1
ATOM 778 O O . ASN A 1 97 ? 12.679 -2.575 -16.430 1.00 80.50 97 ASN A O 1
ATOM 782 N N . LYS A 1 98 ? 14.679 -2.835 -17.421 1.00 75.62 98 LYS A N 1
ATOM 783 C CA . LYS A 1 98 ? 15.167 -3.889 -16.511 1.00 75.62 98 LYS A CA 1
ATOM 784 C C . LYS A 1 98 ? 15.731 -3.343 -15.195 1.00 75.62 98 LYS A C 1
ATOM 786 O O . LYS A 1 98 ? 15.851 -4.088 -14.231 1.00 75.62 98 LYS A O 1
ATOM 791 N N . VAL A 1 99 ? 16.098 -2.061 -15.168 1.00 78.12 99 VAL A N 1
ATOM 792 C CA . VAL A 1 99 ? 16.608 -1.354 -13.987 1.00 78.12 99 VAL A CA 1
ATOM 793 C C . VAL A 1 99 ? 15.752 -0.116 -13.779 1.00 78.12 99 VAL A C 1
ATOM 795 O O . VAL A 1 99 ? 15.520 0.651 -14.713 1.00 78.12 99 VAL A O 1
ATOM 798 N N . ILE A 1 100 ? 15.270 0.066 -12.556 1.00 77.00 100 ILE A N 1
ATOM 799 C CA . ILE A 1 100 ? 14.306 1.106 -12.214 1.00 77.00 100 ILE A CA 1
ATOM 800 C C . ILE A 1 100 ? 15.023 2.189 -11.411 1.00 77.00 100 I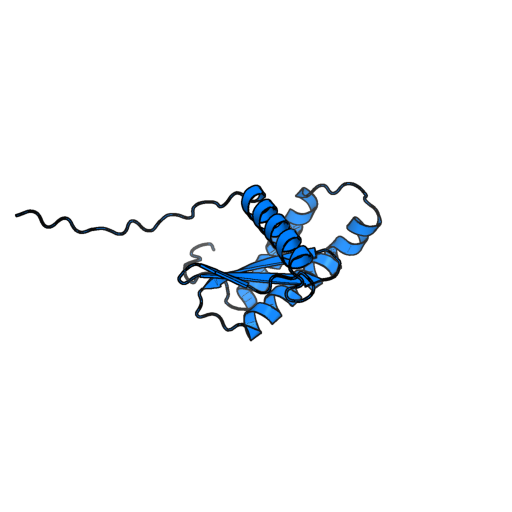LE A C 1
ATOM 802 O O . ILE A 1 100 ? 15.504 1.944 -10.309 1.00 77.00 100 ILE A O 1
ATOM 806 N N . ASN A 1 101 ? 15.068 3.407 -11.953 1.00 80.88 101 ASN A N 1
ATOM 807 C CA . ASN A 1 101 ? 15.444 4.586 -11.180 1.00 80.88 101 ASN A CA 1
ATOM 808 C C . ASN A 1 101 ? 14.217 5.072 -10.400 1.00 80.88 101 ASN A C 1
ATOM 810 O O . ASN A 1 101 ? 13.292 5.628 -10.991 1.00 80.88 101 ASN A O 1
ATOM 814 N N . THR A 1 102 ? 14.220 4.888 -9.081 1.00 82.50 102 THR A N 1
ATOM 815 C CA . THR A 1 102 ? 13.084 5.216 -8.204 1.00 82.50 102 THR A CA 1
ATOM 816 C C . THR A 1 102 ? 12.719 6.700 -8.202 1.00 82.50 102 THR A C 1
ATOM 818 O O . THR A 1 102 ? 11.577 7.038 -7.900 1.00 82.50 102 THR A O 1
ATOM 821 N N . LYS A 1 103 ? 13.620 7.595 -8.640 1.00 85.81 103 LYS A N 1
ATOM 822 C CA . LYS A 1 103 ? 13.328 9.033 -8.783 1.00 85.81 103 LYS A CA 1
ATOM 823 C C . LYS A 1 103 ? 12.157 9.320 -9.720 1.00 85.81 103 LYS A C 1
ATOM 825 O O . LYS A 1 103 ? 11.546 10.371 -9.593 1.00 85.81 103 LYS A O 1
ATOM 830 N N . ILE A 1 104 ? 11.819 8.421 -10.646 1.00 84.50 104 ILE A N 1
ATOM 831 C CA . ILE A 1 104 ? 10.653 8.607 -11.523 1.00 84.50 104 ILE A CA 1
ATOM 832 C C . ILE A 1 104 ? 9.324 8.590 -10.743 1.00 84.50 104 ILE A C 1
ATOM 834 O O . ILE A 1 104 ? 8.341 9.213 -11.161 1.00 84.50 104 ILE A O 1
ATOM 838 N N . PHE A 1 105 ? 9.302 7.921 -9.587 1.00 87.88 105 PHE A N 1
ATOM 839 C CA . PHE A 1 105 ? 8.108 7.767 -8.761 1.00 87.88 105 PHE A CA 1
ATOM 840 C C . PHE A 1 105 ? 7.794 8.990 -7.907 1.00 87.88 105 PHE A C 1
ATOM 842 O O . PHE A 1 105 ? 6.649 9.115 -7.486 1.00 87.88 105 PHE A O 1
ATOM 849 N N . SER A 1 106 ? 8.731 9.929 -7.721 1.00 87.19 106 SER A N 1
ATOM 850 C CA . SER A 1 106 ? 8.459 11.176 -6.981 1.00 87.19 106 SER A CA 1
ATOM 851 C C . SER A 1 106 ? 7.303 11.963 -7.600 1.00 87.19 106 SER A C 1
ATOM 853 O O . SER A 1 106 ? 6.484 12.555 -6.909 1.00 87.19 106 SER A O 1
ATOM 855 N N . SER A 1 107 ? 7.140 11.868 -8.923 1.00 87.50 107 SER A N 1
ATOM 856 C CA . SER A 1 107 ? 6.025 12.486 -9.642 1.00 87.50 107 SER A CA 1
ATOM 857 C C . SER A 1 107 ? 4.639 11.951 -9.234 1.00 87.50 107 SER A C 1
ATOM 859 O O . SER A 1 107 ? 3.617 12.530 -9.613 1.00 87.50 107 SER A O 1
ATOM 861 N N . PHE A 1 108 ? 4.580 10.841 -8.492 1.00 93.44 108 PHE A N 1
ATOM 862 C CA . PHE A 1 108 ? 3.360 10.243 -7.956 1.00 93.44 108 PHE A CA 1
ATOM 863 C C . PHE A 1 108 ? 2.981 10.758 -6.562 1.00 93.44 108 PHE A C 1
ATOM 865 O O . PHE A 1 108 ? 1.840 10.546 -6.153 1.00 93.44 108 PHE A O 1
ATOM 872 N N . GLU A 1 109 ? 3.877 11.449 -5.853 1.00 90.75 109 GLU A N 1
ATO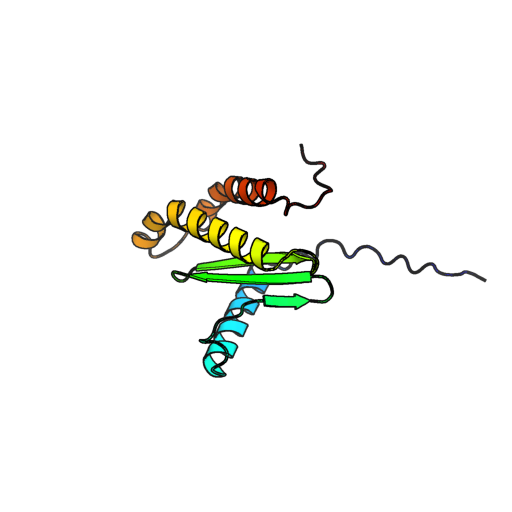M 873 C CA . GLU A 1 109 ? 3.635 11.942 -4.488 1.00 90.75 109 GLU A CA 1
ATOM 874 C C . GLU A 1 109 ? 2.370 12.807 -4.406 1.00 90.75 109 GLU A C 1
ATOM 876 O O . GLU A 1 109 ? 1.492 12.537 -3.583 1.00 90.75 109 GLU A O 1
ATOM 881 N N . ASP A 1 110 ? 2.201 13.755 -5.334 1.00 91.44 110 ASP A N 1
ATOM 882 C CA . ASP A 1 110 ? 0.998 14.593 -5.415 1.00 91.44 110 ASP A CA 1
ATOM 883 C C . ASP A 1 110 ? -0.272 13.749 -5.566 1.00 91.44 110 ASP A C 1
ATOM 885 O O . ASP A 1 110 ? -1.291 13.993 -4.912 1.00 91.44 110 ASP A O 1
ATOM 889 N N . LYS A 1 111 ? -0.207 12.695 -6.392 1.00 93.94 111 LYS A N 1
ATOM 890 C CA . LYS A 1 111 ? -1.357 11.823 -6.632 1.00 93.94 111 LYS A CA 1
ATOM 891 C C . LYS A 1 111 ? -1.706 10.993 -5.402 1.00 93.94 111 LYS A C 1
ATOM 893 O O . LYS A 1 111 ? -2.887 10.821 -5.094 1.00 93.94 111 LYS A O 1
ATOM 898 N N . LEU A 1 112 ? -0.695 10.495 -4.695 1.00 93.88 112 LEU A N 1
ATOM 899 C CA . LEU A 1 112 ? -0.873 9.804 -3.423 1.00 93.88 112 LEU A CA 1
ATOM 900 C C . LEU A 1 112 ? -1.562 10.731 -2.412 1.00 93.88 112 LEU A C 1
ATOM 902 O O . LEU A 1 112 ? -2.552 10.340 -1.789 1.00 93.88 112 LEU A O 1
ATOM 906 N N . PHE A 1 113 ? -1.103 11.978 -2.312 1.00 92.38 113 PHE A N 1
ATOM 907 C CA . PHE A 1 113 ? -1.669 12.963 -1.396 1.00 92.38 113 PHE A CA 1
ATOM 908 C C . PHE A 1 113 ? -3.129 13.303 -1.728 1.00 92.38 113 PHE A C 1
ATOM 910 O O . PHE A 1 113 ? -3.972 13.340 -0.828 1.00 92.38 113 PHE A O 1
ATOM 917 N N . GLU A 1 114 ? -3.468 13.477 -3.009 1.00 94.12 114 GLU A N 1
ATOM 918 C CA . GLU A 1 114 ? -4.851 13.666 -3.468 1.00 94.12 114 GLU A CA 1
ATOM 919 C C . GLU A 1 114 ? -5.770 12.520 -3.033 1.00 94.12 114 GLU A C 1
ATOM 921 O O . GLU A 1 114 ? -6.860 12.763 -2.502 1.00 94.12 114 GLU A O 1
ATOM 926 N N . ILE A 1 115 ? -5.336 11.272 -3.240 1.00 95.69 115 ILE A N 1
ATOM 927 C CA . ILE A 1 115 ? -6.116 10.078 -2.892 1.00 95.69 115 ILE A CA 1
ATOM 928 C C . ILE A 1 115 ? -6.365 10.036 -1.379 1.00 95.69 115 ILE A C 1
ATOM 930 O O . ILE A 1 115 ? -7.508 9.864 -0.941 1.00 95.69 115 ILE A O 1
ATOM 934 N N . LEU A 1 116 ? -5.322 10.243 -0.570 1.00 94.50 116 LEU A N 1
ATOM 935 C CA . LEU A 1 116 ? -5.432 10.236 0.892 1.00 94.50 116 LEU A CA 1
ATOM 936 C C . LEU A 1 116 ? -6.317 11.381 1.405 1.00 94.50 116 LEU A C 1
ATOM 938 O O . LEU A 1 116 ? -7.150 11.168 2.294 1.00 94.50 116 LEU A O 1
ATOM 942 N N . LYS A 1 117 ? -6.196 12.577 0.816 1.00 93.00 117 LYS A N 1
ATOM 943 C CA . LYS A 1 117 ? -7.023 13.746 1.146 1.00 93.00 117 LYS A CA 1
ATOM 944 C C . LYS A 1 117 ? -8.494 13.498 0.834 1.00 93.00 117 LYS A C 1
ATOM 946 O O . LYS A 1 117 ? -9.344 13.727 1.695 1.00 93.00 117 LYS A O 1
ATOM 951 N N . TYR A 1 118 ? -8.798 12.991 -0.360 1.00 94.19 118 TYR A N 1
ATOM 952 C CA . TYR A 1 118 ? -10.164 12.677 -0.786 1.00 94.19 118 TYR A CA 1
ATOM 953 C C . TYR A 1 118 ? -10.847 11.685 0.168 1.00 94.19 118 TYR A C 1
ATOM 955 O O . TYR A 1 118 ? -12.015 11.854 0.523 1.00 94.19 118 TYR A O 1
ATOM 963 N N . HIS A 1 119 ? -10.100 10.690 0.651 1.00 93.31 119 HIS A N 1
ATOM 964 C CA . HIS A 1 119 ? -10.596 9.690 1.597 1.00 93.31 119 HIS A CA 1
ATOM 965 C C . HIS A 1 119 ? -10.511 10.100 3.076 1.00 93.31 119 HIS A C 1
ATOM 967 O O . HIS A 1 119 ? -10.900 9.308 3.934 1.00 93.31 119 HIS A O 1
ATOM 973 N N . ARG A 1 120 ? -10.066 11.329 3.384 1.00 91.25 120 ARG A N 1
ATOM 974 C CA . ARG A 1 120 ? -9.887 11.853 4.753 1.00 91.25 120 ARG A CA 1
ATOM 975 C C . ARG A 1 120 ? -8.974 10.979 5.624 1.00 91.25 120 ARG A C 1
ATOM 977 O O . ARG A 1 120 ? -9.218 10.829 6.818 1.00 91.25 120 ARG A O 1
ATOM 984 N N . LEU A 1 121 ? -7.936 10.404 5.018 1.00 91.12 121 LEU A N 1
ATOM 985 C CA . LEU A 1 121 ? -6.934 9.578 5.702 1.00 91.12 121 LEU A CA 1
ATOM 986 C C . LEU A 1 121 ? -5.663 10.351 6.069 1.00 91.12 121 LEU A C 1
ATOM 988 O O . LEU A 1 121 ? -4.746 9.785 6.653 1.00 91.12 121 LEU A O 1
ATOM 992 N N . LEU A 1 122 ? -5.610 11.645 5.751 1.00 87.88 122 LEU A N 1
ATOM 993 C CA . LEU A 1 122 ? -4.550 12.519 6.234 1.00 87.88 122 LEU A CA 1
ATOM 994 C C . LEU A 1 122 ? -4.801 12.904 7.704 1.00 87.88 122 LEU A C 1
ATOM 996 O O . LEU A 1 122 ? -5.957 13.133 8.082 1.00 87.88 122 LEU A O 1
ATOM 1000 N N . PRO A 1 123 ? -3.749 13.026 8.532 1.00 79.62 123 PRO A N 1
ATOM 1001 C CA . PRO A 1 123 ? -3.873 13.519 9.898 1.00 79.62 123 PRO A CA 1
ATOM 1002 C C . PRO A 1 123 ? -4.571 14.885 9.945 1.00 79.62 123 PRO A C 1
ATOM 1004 O O . PRO A 1 123 ? -4.320 15.765 9.121 1.00 79.62 123 PRO A O 1
ATOM 1007 N N . LYS A 1 124 ? -5.427 15.097 10.953 1.00 68.94 124 LYS A N 1
ATOM 1008 C CA . LYS A 1 124 ? -6.151 16.370 11.148 1.00 68.94 124 LYS A CA 1
ATOM 1009 C C . LYS A 1 124 ? -5.223 17.571 11.389 1.00 68.94 124 LYS A C 1
ATOM 1011 O O . LYS A 1 124 ? -5.669 18.706 11.269 1.00 68.94 124 LYS A O 1
ATOM 1016 N N . SER A 1 125 ? -3.952 17.338 11.719 1.00 57.00 125 SER A N 1
ATOM 1017 C CA . SER A 1 125 ? -2.954 18.367 12.021 1.00 57.00 125 SER A CA 1
ATOM 1018 C C . SER A 1 125 ? -2.199 18.897 10.800 1.00 57.00 125 SER A C 1
ATOM 1020 O O . SER A 1 125 ? -1.131 19.480 10.978 1.00 57.00 125 SER A O 1
ATOM 1022 N N . ASN A 1 126 ? -2.716 18.741 9.579 1.00 49.88 126 ASN A N 1
ATOM 1023 C CA . ASN A 1 126 ? -2.138 19.401 8.407 1.00 49.88 126 ASN A CA 1
ATOM 1024 C C . ASN A 1 126 ? -2.395 20.920 8.449 1.00 49.88 126 ASN A C 1
ATOM 1026 O O . ASN A 1 126 ? -3.146 21.466 7.647 1.00 49.88 126 ASN A O 1
ATOM 1030 N N . LYS A 1 127 ? -1.711 21.615 9.368 1.00 42.12 127 LYS A N 1
ATOM 1031 C CA . LYS A 1 127 ? -1.218 22.980 9.159 1.00 42.12 127 LYS A CA 1
ATOM 1032 C C . LYS A 1 127 ? -0.061 22.916 8.157 1.00 42.12 127 LYS A C 1
ATOM 1034 O O . LYS A 1 127 ? 1.082 23.161 8.511 1.00 42.12 127 LYS A O 1
ATOM 1039 N N . LEU A 1 128 ? -0.350 22.502 6.935 1.00 50.09 128 LEU A N 1
ATOM 1040 C CA . LEU A 1 128 ? 0.543 22.652 5.792 1.00 50.09 128 LEU A CA 1
ATOM 1041 C C . LEU A 1 128 ? -0.348 22.923 4.586 1.00 50.09 128 LEU A C 1
ATOM 1043 O O . LEU A 1 128 ? -0.595 22.036 3.774 1.00 50.09 128 LEU A O 1
ATOM 1047 N N . LEU A 1 129 ? -0.924 24.125 4.597 1.00 40.31 129 LEU A N 1
ATOM 1048 C CA . LEU A 1 129 ? -1.135 25.038 3.474 1.00 40.31 129 LEU A CA 1
ATOM 1049 C C . LEU A 1 129 ? -1.276 26.441 4.077 1.00 40.31 129 LEU A C 1
ATOM 1051 O O . LEU A 1 129 ? -2.136 26.596 4.975 1.00 40.31 129 LEU A O 1
#

Foldseek 3Di:
DDDDDPPPPPPPPPPPDPVNVVVVLVVQLVVQCVVVHPVSDDQWDDDPQKIWGWDDDPNDIDTDIAGPPDDVVLVVVLSVVLVVVQCVVCVVVVVPDPDDDCVVCVVCPVVNVVSCVVSVVDDPPPPPD

Sequence (129 aa):
MNSKSNEFEGSGFSLIDENIIGGITVSLLNFSSVTGLDEGNIDTITMGDRKLNYFYDDNFIVCLETTKEVKDKLIRKVLKNIHNSFLFRFISFFRTNKVINTKIFSSFEDKLFEILKYHRLLPKSNKLL

Secondary structure (DSSP, 8-state):
-----------------HHHHHHHHHHHHHHHHHHT-GGG---EEEETTEEEEEEEETTEEEEEEEETTS-HHHHHHHHHHHHHHHHHHHHHHHHH-SS--GGGGGGGHHHHHHHHHHTT-S-TT----

pLDDT: mean 78.28, std 18.69, range [31.3, 96.94]